Protein AF-A0A0A2HRW9-F1 (afdb_monomer)

Nearest PDB structures (foldseek):
  8jxa-assembly1_B  TM=7.573E-01  e=1.985E-01  Rattus norvegicus
  3fgb-assembly2_B  TM=5.136E-01  e=1.226E-01  Bacteroides thetaiotaomicron
  6igq-assembly1_A  TM=6.653E-01  e=5.788E-01  Deinococcus radiodurans R1 = ATCC 13939 = DSM 20539
  4qrj-assembly2_B  TM=5.112E-01  e=2.594E-01  Bacteroides uniformis ATCC 8492
  3scy-assembly1_A  TM=4.767E-01  e=2.209E-01  Bacteroides fragilis NCTC 9343

Solvent-accessible surface area (backbone atoms only — not comparable to full-atom values): 8452 Å² total; per-residue (Å²): 143,77,88,77,89,68,93,75,85,82,56,67,43,85,58,66,94,91,56,101,63,61,70,47,51,57,95,65,85,77,87,84,85,62,89,70,42,70,47,80,75,48,73,47,72,79,84,61,30,38,43,38,31,26,24,24,95,83,71,37,31,37,33,33,40,33,32,74,85,78,71,48,77,41,82,47,40,99,53,53,52,46,50,73,78,47,75,48,76,47,98,87,63,32,40,33,36,34,30,41,31,62,92,78,63,23,32,34,35,34,34,28,34,64,91,56,86,38,40,73,46,76,81,44,78,35,82,60,78,72,94,66,89,79,84,125

Structure (mmCIF, N/CA/C/O backbone):
data_AF-A0A0A2HRW9-F1
#
_entry.id   AF-A0A0A2HRW9-F1
#
loop_
_atom_site.group_PDB
_atom_site.id
_atom_site.type_symbol
_atom_site.label_atom_id
_atom_site.label_alt_id
_atom_site.label_comp_id
_atom_site.label_asym_id
_atom_site.label_entity_id
_atom_site.label_seq_id
_atom_site.pdbx_PDB_ins_code
_atom_site.Cartn_x
_atom_site.Cartn_y
_atom_site.Cartn_z
_atom_site.occupancy
_atom_site.B_iso_or_equiv
_atom_site.auth_seq_id
_atom_site.auth_comp_id
_atom_site.auth_asym_id
_atom_site.auth_atom_id
_atom_site.pdbx_PDB_model_num
ATOM 1 N N . MET A 1 1 ? -7.449 -0.336 -41.619 1.00 46.25 1 MET A N 1
ATOM 2 C CA . MET A 1 1 ? -6.482 0.659 -41.127 1.00 46.25 1 MET A CA 1
ATOM 3 C C . MET A 1 1 ? -7.163 1.369 -39.973 1.00 46.25 1 MET A C 1
ATOM 5 O O . MET A 1 1 ? -7.987 2.242 -40.198 1.00 46.25 1 MET A O 1
ATOM 9 N N . THR A 1 2 ? -6.899 0.874 -38.770 1.00 29.47 2 THR A N 1
ATOM 10 C CA . THR A 1 2 ? -7.257 1.492 -37.494 1.00 29.47 2 THR A CA 1
ATOM 11 C C . THR A 1 2 ? -6.086 1.132 -36.600 1.00 29.47 2 THR A C 1
ATOM 13 O O . THR A 1 2 ? -5.909 -0.033 -36.250 1.00 29.47 2 THR A O 1
ATOM 16 N N . ASP A 1 3 ? -5.201 2.100 -36.399 1.00 31.59 3 ASP A N 1
ATOM 17 C CA . ASP A 1 3 ? -4.047 1.961 -35.524 1.00 31.59 3 ASP A CA 1
ATOM 18 C C . ASP A 1 3 ? -4.529 1.711 -34.096 1.00 31.59 3 ASP A C 1
ATOM 20 O O . ASP A 1 3 ? -5.291 2.503 -33.542 1.00 31.59 3 ASP A O 1
ATOM 24 N N . ILE A 1 4 ? -4.053 0.624 -33.492 1.00 35.88 4 ILE A N 1
ATOM 25 C CA . ILE A 1 4 ? -3.964 0.511 -32.039 1.00 35.88 4 ILE A CA 1
ATOM 26 C C . ILE A 1 4 ? -2.491 0.743 -31.727 1.00 35.88 4 ILE A C 1
ATOM 28 O O . ILE A 1 4 ? -1.682 -0.183 -31.787 1.00 35.88 4 ILE A O 1
ATOM 32 N N . GLN A 1 5 ? -2.125 1.986 -31.412 1.00 36.66 5 GLN A N 1
ATOM 33 C CA . GLN A 1 5 ? -0.895 2.211 -30.667 1.00 36.66 5 GLN A CA 1
ATOM 34 C C . GLN A 1 5 ? -1.092 1.628 -29.272 1.00 36.66 5 GLN A C 1
ATOM 36 O O . GLN A 1 5 ? -1.733 2.210 -28.404 1.00 36.66 5 GLN A O 1
ATOM 41 N N . SER A 1 6 ? -0.563 0.429 -29.089 1.00 44.16 6 SER A N 1
ATOM 42 C CA . SER A 1 6 ? -0.365 -0.179 -27.790 1.00 44.16 6 SER A CA 1
ATOM 43 C C . SER A 1 6 ? 1.076 0.122 -27.387 1.00 44.16 6 SER A C 1
ATOM 45 O O . SER A 1 6 ? 2.005 -0.468 -27.929 1.00 44.16 6 SER A O 1
ATOM 47 N N . THR A 1 7 ? 1.269 0.996 -26.405 1.00 46.03 7 THR A N 1
ATOM 48 C CA . THR A 1 7 ? 2.529 1.157 -25.657 1.00 46.03 7 THR A CA 1
ATOM 49 C C . THR A 1 7 ? 2.876 -0.082 -24.802 1.00 46.03 7 THR A C 1
ATOM 51 O O . THR A 1 7 ? 3.814 -0.046 -24.009 1.00 46.03 7 THR A O 1
ATOM 54 N N . ASN A 1 8 ? 2.130 -1.188 -24.938 1.00 49.41 8 ASN A N 1
ATOM 55 C CA . ASN A 1 8 ? 2.200 -2.359 -24.069 1.00 49.41 8 ASN A CA 1
ATOM 56 C C . ASN A 1 8 ? 3.381 -3.282 -24.405 1.00 49.41 8 ASN A C 1
ATOM 58 O O . ASN A 1 8 ? 3.417 -3.906 -25.466 1.00 49.41 8 ASN A O 1
ATOM 62 N N . SER A 1 9 ? 4.299 -3.426 -23.444 1.00 47.03 9 SER A 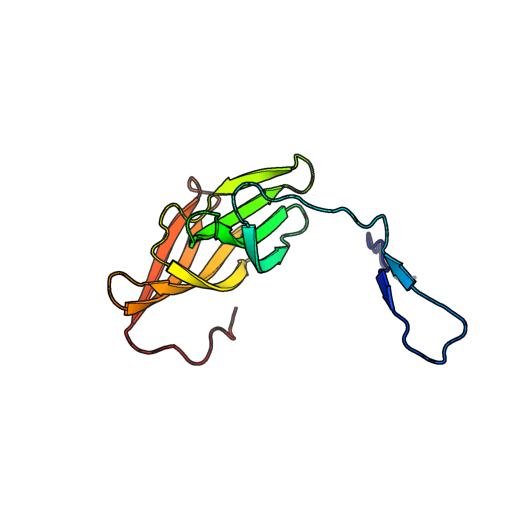N 1
ATOM 63 C CA . SER A 1 9 ? 5.331 -4.467 -23.417 1.00 47.03 9 SER A CA 1
ATOM 64 C C . SER A 1 9 ? 4.918 -5.575 -22.440 1.00 47.03 9 SER A C 1
ATOM 66 O O . SER A 1 9 ? 4.938 -5.377 -21.230 1.00 47.03 9 SER A O 1
ATOM 68 N N . SER A 1 10 ? 4.524 -6.746 -22.930 1.00 45.88 10 SER A N 1
ATOM 69 C CA . SER A 1 10 ? 4.133 -7.902 -22.098 1.00 45.88 10 SER A CA 1
ATOM 70 C C . SER A 1 10 ? 4.807 -9.155 -22.694 1.00 45.88 10 SER A C 1
ATOM 72 O O . SER A 1 10 ? 4.908 -9.237 -23.913 1.00 45.88 10 SER A O 1
ATOM 74 N N . VAL A 1 11 ? 5.339 -10.148 -21.957 1.00 46.72 11 VAL A N 1
ATOM 75 C CA . VAL A 1 11 ? 4.612 -11.037 -21.025 1.00 46.72 11 VAL A CA 1
ATOM 76 C C . VAL A 1 11 ? 5.531 -11.788 -20.019 1.00 46.72 11 VAL A C 1
ATOM 78 O O . VAL A 1 11 ? 6.637 -12.238 -20.341 1.00 46.72 11 VAL A O 1
ATOM 81 N N . LEU A 1 12 ? 4.976 -11.986 -18.813 1.00 52.19 12 LEU A N 1
ATOM 82 C CA . LEU A 1 12 ? 5.278 -13.001 -17.792 1.00 52.19 12 LEU A CA 1
ATOM 83 C C . LEU A 1 12 ? 4.527 -14.326 -18.111 1.00 52.19 12 LEU A C 1
ATOM 85 O O . LEU A 1 12 ? 3.303 -14.299 -18.158 1.00 52.19 12 LEU A O 1
ATOM 89 N N . ALA A 1 13 ? 5.174 -15.471 -18.355 1.00 53.62 13 ALA A N 1
ATOM 90 C CA . ALA A 1 13 ? 4.547 -16.711 -18.841 1.00 53.62 13 ALA A CA 1
ATOM 91 C C . ALA A 1 13 ? 4.880 -17.922 -17.985 1.00 53.62 13 ALA A C 1
ATOM 93 O O . ALA A 1 13 ? 6.029 -18.002 -17.600 1.00 53.62 13 ALA A O 1
ATOM 94 N N . LEU A 1 14 ? 3.919 -18.852 -17.818 1.00 54.12 14 LEU A N 1
ATOM 95 C CA . LEU A 1 14 ? 3.837 -19.882 -16.779 1.00 54.12 14 LEU A CA 1
ATOM 96 C C . LEU A 1 14 ? 3.505 -21.305 -17.210 1.00 54.12 14 LEU A C 1
ATOM 98 O O . LEU A 1 14 ? 2.459 -21.499 -17.812 1.00 54.12 14 LEU A O 1
ATOM 102 N N . VAL A 1 15 ? 4.328 -22.316 -16.869 1.00 52.88 15 VAL A N 1
ATOM 103 C CA . VAL A 1 15 ? 4.039 -23.723 -17.197 1.00 52.88 15 VAL A CA 1
ATOM 104 C C . VAL A 1 15 ? 4.311 -24.754 -16.101 1.00 52.88 15 VAL A C 1
ATOM 106 O O . VAL A 1 15 ? 5.353 -24.764 -15.447 1.00 52.88 15 VAL A O 1
ATOM 109 N N . GLY A 1 16 ? 3.323 -25.645 -15.954 1.00 49.75 16 GLY A N 1
ATOM 110 C CA . GLY A 1 16 ? 3.267 -26.773 -15.029 1.00 49.75 16 GLY A CA 1
ATOM 111 C C . GLY A 1 16 ? 3.677 -28.134 -15.615 1.00 49.75 16 GLY A C 1
ATOM 112 O O . GLY A 1 16 ? 4.007 -28.284 -16.793 1.00 49.75 16 GLY A O 1
ATOM 113 N N . VAL A 1 17 ? 3.671 -29.139 -14.735 1.00 50.78 17 VAL A N 1
ATOM 114 C CA . VAL A 1 17 ? 4.269 -30.469 -14.937 1.00 50.78 17 VAL A CA 1
ATOM 115 C C . VAL A 1 17 ? 3.593 -31.235 -16.093 1.00 50.78 17 VAL A C 1
ATOM 117 O O . VAL A 1 17 ? 2.370 -31.308 -16.152 1.00 50.78 17 VAL A O 1
ATOM 120 N N . TYR A 1 18 ? 4.430 -31.812 -16.974 1.00 52.19 18 TYR A N 1
ATOM 121 C CA . TYR A 1 18 ? 4.176 -32.496 -18.268 1.00 52.19 18 TYR A CA 1
ATOM 122 C C . TYR A 1 18 ? 4.220 -31.654 -19.559 1.00 52.19 18 TYR A C 1
ATOM 124 O O . TYR A 1 18 ? 4.004 -32.198 -20.643 1.00 52.19 18 TYR A O 1
ATOM 132 N N . ALA A 1 19 ? 4.598 -30.376 -19.503 1.00 54.59 19 ALA A N 1
ATOM 133 C CA . ALA A 1 19 ? 4.938 -29.604 -20.703 1.00 54.59 19 ALA A CA 1
ATOM 134 C C . ALA A 1 19 ? 6.455 -29.622 -20.995 1.00 54.59 19 ALA A C 1
ATOM 136 O O . ALA A 1 19 ? 7.271 -29.639 -20.076 1.00 54.59 19 ALA A O 1
ATOM 137 N N . ARG A 1 20 ? 6.867 -29.582 -22.274 1.00 56.16 20 ARG A N 1
ATOM 138 C CA . ARG A 1 20 ? 8.294 -29.550 -22.688 1.00 56.16 20 ARG A CA 1
ATOM 139 C C . ARG A 1 20 ? 8.922 -28.139 -22.724 1.00 56.16 20 ARG A C 1
ATOM 141 O O . ARG A 1 20 ? 9.912 -27.973 -23.422 1.00 56.16 20 ARG A O 1
ATOM 148 N N . GLN A 1 21 ? 8.360 -27.161 -22.006 1.00 48.09 21 GLN A N 1
ATOM 149 C CA . GLN A 1 21 ? 8.812 -25.774 -21.705 1.00 48.09 21 GLN A CA 1
ATOM 150 C C . GLN A 1 21 ? 7.660 -25.114 -20.906 1.00 48.09 21 GLN A C 1
ATOM 152 O O . GLN A 1 21 ? 6.578 -25.693 -20.896 1.00 48.09 21 GLN A O 1
ATOM 157 N N . ILE A 1 22 ? 7.737 -23.983 -20.190 1.00 57.47 22 ILE A N 1
ATOM 158 C CA . ILE A 1 22 ? 8.182 -22.600 -20.493 1.00 57.47 22 ILE A CA 1
ATOM 159 C C . ILE A 1 22 ? 8.187 -21.831 -19.141 1.00 57.47 22 ILE A C 1
ATOM 161 O O . ILE A 1 22 ? 7.428 -22.250 -18.283 1.00 57.47 22 ILE A O 1
ATOM 165 N N . TRP A 1 23 ? 8.884 -20.694 -18.977 1.00 53.38 23 TRP A N 1
ATOM 166 C CA . TRP A 1 23 ? 8.333 -19.470 -18.343 1.00 53.38 23 TRP A CA 1
ATOM 167 C C . TRP A 1 23 ? 9.143 -18.214 -18.765 1.00 53.38 23 TRP A C 1
ATOM 169 O O . TRP A 1 23 ? 10.364 -18.303 -18.828 1.00 53.38 23 TRP A O 1
ATOM 179 N N . SER A 1 24 ? 8.528 -17.048 -19.011 1.00 55.12 24 SER A N 1
ATOM 180 C CA . SER A 1 24 ? 9.221 -15.738 -19.208 1.00 55.12 24 SER A CA 1
ATOM 181 C C . SER A 1 24 ? 8.727 -14.710 -18.183 1.00 55.12 24 SER A C 1
ATOM 183 O O . SER A 1 24 ? 7.673 -14.932 -17.630 1.00 55.12 24 SER A O 1
ATOM 185 N N . TYR A 1 25 ? 9.437 -13.616 -17.879 1.00 61.06 25 TYR A N 1
ATOM 186 C CA . TYR A 1 25 ? 9.108 -12.670 -16.781 1.00 61.06 25 TYR A CA 1
ATOM 187 C C . TYR A 1 25 ? 9.407 -11.206 -17.180 1.00 61.06 25 TYR A C 1
ATOM 189 O O . TYR A 1 25 ? 10.165 -10.498 -16.527 1.00 61.06 25 TYR A O 1
ATOM 197 N N . TYR A 1 26 ? 8.902 -10.772 -18.330 1.00 56.03 26 TYR A N 1
ATOM 198 C CA . TYR A 1 26 ? 9.378 -9.550 -18.986 1.00 56.03 26 TYR A CA 1
ATOM 199 C C . TYR A 1 26 ? 9.216 -8.253 -18.156 1.00 56.03 26 TYR A C 1
ATOM 201 O O . TYR A 1 26 ? 8.152 -8.071 -17.560 1.00 56.03 26 TYR A O 1
ATOM 209 N N . PRO A 1 27 ? 10.177 -7.296 -18.229 1.00 58.41 27 PRO A N 1
ATOM 210 C CA . PRO A 1 27 ? 11.484 -7.367 -18.911 1.00 58.41 27 PRO A CA 1
ATOM 211 C C . PRO A 1 27 ? 12.595 -8.029 -18.082 1.00 58.41 27 PRO A C 1
ATOM 213 O O . PRO A 1 27 ? 13.459 -8.677 -18.660 1.00 58.41 27 PRO A O 1
ATOM 216 N N . ASN A 1 28 ? 12.554 -7.915 -16.756 1.00 69.62 28 ASN A N 1
ATOM 217 C CA . ASN A 1 28 ? 13.381 -8.643 -15.794 1.00 69.62 28 ASN A CA 1
ATOM 218 C C . ASN A 1 28 ? 12.539 -8.864 -14.532 1.00 69.62 28 ASN A C 1
ATOM 220 O O . ASN A 1 28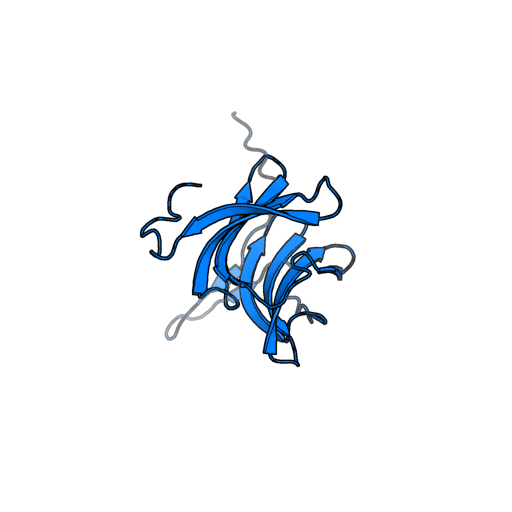 ? 11.682 -8.038 -14.219 1.00 69.62 28 ASN A O 1
ATOM 224 N N . VAL A 1 29 ? 12.813 -9.937 -13.785 1.00 71.62 29 VAL A N 1
ATOM 225 C CA . VAL A 1 29 ? 12.354 -10.014 -12.393 1.00 71.62 29 VAL A CA 1
ATOM 226 C C . VAL A 1 29 ? 13.286 -9.156 -11.564 1.00 71.62 29 VAL A C 1
ATOM 228 O O . VAL A 1 29 ? 14.486 -9.421 -11.512 1.00 71.62 29 VAL A O 1
ATOM 231 N N . GLU A 1 30 ? 12.725 -8.151 -10.914 1.00 76.75 30 GLU A N 1
ATOM 232 C CA . GLU A 1 30 ? 13.431 -7.348 -9.933 1.00 76.75 30 GLU A CA 1
ATOM 233 C C . GLU A 1 30 ? 12.932 -7.715 -8.540 1.00 76.75 30 GLU A C 1
ATOM 235 O O . GLU A 1 30 ? 11.727 -7.824 -8.301 1.00 76.75 30 GLU A O 1
ATOM 240 N N . TYR A 1 31 ? 13.876 -7.950 -7.633 1.00 80.75 31 TYR A N 1
ATOM 241 C CA . TYR A 1 31 ? 13.572 -8.051 -6.216 1.00 80.75 31 TYR A CA 1
ATOM 242 C C . TYR A 1 31 ? 13.516 -6.633 -5.654 1.00 80.75 31 TYR A C 1
ATOM 244 O O . TYR A 1 31 ? 14.523 -5.927 -5.666 1.00 80.75 31 TYR A O 1
ATOM 252 N N . ILE A 1 32 ? 12.338 -6.232 -5.185 1.00 85.94 32 ILE A N 1
ATOM 253 C CA . ILE A 1 32 ? 12.149 -4.965 -4.485 1.00 85.94 32 ILE A CA 1
ATOM 254 C C . ILE A 1 32 ? 12.292 -5.247 -2.993 1.00 85.94 32 ILE A C 1
ATOM 256 O O . ILE A 1 32 ? 11.494 -5.996 -2.430 1.00 85.94 32 ILE A O 1
ATOM 260 N N . ASP A 1 33 ? 13.311 -4.650 -2.380 1.00 88.19 33 ASP A N 1
ATOM 261 C CA . ASP A 1 33 ? 13.530 -4.709 -0.938 1.00 88.19 33 ASP A CA 1
ATOM 262 C C . ASP A 1 33 ? 12.873 -3.496 -0.282 1.00 88.19 33 ASP A C 1
ATOM 264 O O . ASP A 1 33 ? 13.321 -2.364 -0.474 1.00 88.19 33 ASP A O 1
ATOM 268 N N . PHE A 1 34 ? 11.783 -3.721 0.448 1.00 92.81 34 PHE A N 1
ATOM 269 C CA . PHE A 1 34 ? 11.103 -2.660 1.182 1.00 92.81 34 PHE A CA 1
ATOM 270 C C . PHE A 1 34 ? 11.782 -2.441 2.533 1.00 92.81 34 PHE A C 1
ATOM 272 O O . PHE A 1 34 ? 12.070 -3.377 3.275 1.00 92.81 34 PHE A O 1
ATOM 279 N N . THR A 1 35 ? 11.998 -1.180 2.881 1.00 95.19 35 THR A N 1
ATOM 280 C CA . THR A 1 35 ? 12.588 -0.769 4.159 1.00 95.19 35 THR A CA 1
ATOM 281 C C . THR A 1 35 ? 11.528 -0.456 5.210 1.00 95.19 35 THR A C 1
ATOM 283 O O . THR A 1 35 ? 11.772 -0.643 6.404 1.00 95.19 35 THR A O 1
ATOM 286 N N . MET A 1 36 ? 10.342 0.002 4.795 1.00 95.12 36 MET A N 1
ATOM 287 C CA . MET A 1 36 ? 9.244 0.349 5.702 1.00 95.12 36 MET A CA 1
ATOM 288 C C . MET A 1 36 ? 8.246 -0.796 5.928 1.00 95.12 36 MET A C 1
ATOM 290 O O . MET A 1 36 ? 7.499 -0.745 6.906 1.00 95.12 36 MET A O 1
ATOM 294 N N . VAL A 1 37 ? 8.217 -1.816 5.062 1.00 95.31 37 VAL A N 1
ATOM 295 C CA . VAL A 1 37 ? 7.302 -2.972 5.146 1.00 95.31 37 VAL A CA 1
ATOM 296 C C . VAL A 1 37 ? 8.107 -4.265 5.064 1.00 95.31 37 VAL A C 1
ATOM 298 O O . VAL A 1 37 ? 8.796 -4.493 4.082 1.00 95.31 37 VAL A O 1
ATOM 301 N N . GLU A 1 38 ? 7.997 -5.123 6.074 1.00 95.56 38 GLU A N 1
ATOM 302 C CA . GLU A 1 38 ? 8.645 -6.442 6.105 1.00 95.56 38 GLU A CA 1
ATOM 303 C C . GLU A 1 38 ? 7.691 -7.549 5.628 1.00 95.56 38 GLU A C 1
ATOM 305 O O . GLU A 1 38 ? 8.082 -8.427 4.864 1.00 95.56 38 GLU A O 1
ATOM 310 N N . ASP A 1 39 ? 6.422 -7.487 6.039 1.00 94.50 39 ASP A N 1
ATOM 311 C CA . ASP A 1 39 ? 5.391 -8.467 5.682 1.00 94.50 39 ASP A CA 1
ATOM 312 C C . ASP A 1 39 ? 4.332 -7.814 4.791 1.00 94.50 39 ASP A C 1
ATOM 314 O O . ASP A 1 39 ? 3.413 -7.148 5.277 1.00 94.50 39 ASP A O 1
ATOM 318 N N . VAL A 1 40 ? 4.482 -7.964 3.471 1.00 93.69 40 VAL A N 1
ATOM 319 C CA . VAL A 1 40 ? 3.553 -7.408 2.476 1.00 93.69 40 VAL A CA 1
ATOM 320 C C . VAL A 1 40 ? 2.264 -8.228 2.441 1.00 93.69 40 VAL A C 1
ATOM 322 O O . VAL A 1 40 ? 2.265 -9.399 2.067 1.00 93.69 40 VAL A O 1
ATOM 325 N N . ARG A 1 41 ? 1.135 -7.580 2.744 1.00 93.38 41 ARG A N 1
ATOM 326 C CA . ARG A 1 41 ? -0.194 -8.215 2.784 1.00 93.38 41 ARG A CA 1
ATOM 327 C C . ARG A 1 41 ? -1.041 -7.906 1.560 1.00 93.38 41 ARG A C 1
ATOM 329 O O . ARG A 1 41 ? -1.810 -8.751 1.107 1.00 93.38 41 ARG A O 1
ATOM 336 N N . LEU A 1 42 ? -0.904 -6.699 1.018 1.00 92.38 42 LEU A N 1
ATOM 337 C CA . LEU A 1 42 ? -1.590 -6.275 -0.198 1.00 92.38 42 LEU A CA 1
ATOM 338 C C . LEU A 1 42 ? -0.765 -5.237 -0.953 1.00 92.38 42 LEU A C 1
ATOM 340 O O . LEU A 1 42 ? 0.016 -4.486 -0.367 1.00 92.38 42 LEU A O 1
ATOM 344 N N . PHE A 1 43 ? -0.980 -5.164 -2.264 1.00 92.44 43 PHE A N 1
ATOM 345 C CA . PHE A 1 43 ? -0.394 -4.122 -3.092 1.00 92.44 43 PHE A CA 1
ATOM 346 C C . PHE A 1 43 ? -1.301 -3.742 -4.268 1.00 92.44 43 PHE A C 1
ATOM 348 O O . PHE A 1 43 ? -2.127 -4.529 -4.741 1.00 92.44 43 PHE A O 1
ATOM 355 N N . LYS A 1 44 ? -1.115 -2.521 -4.764 1.00 91.25 44 LYS A N 1
ATOM 356 C CA . LYS A 1 44 ? -1.692 -1.987 -6.002 1.00 91.25 44 LYS A CA 1
ATOM 357 C C . LYS A 1 44 ? -0.632 -1.202 -6.757 1.00 91.25 44 LYS A C 1
ATOM 359 O O . LYS A 1 44 ? 0.285 -0.666 -6.154 1.00 91.25 44 LYS A O 1
ATOM 364 N N . THR A 1 45 ? -0.764 -1.111 -8.073 1.00 88.12 45 THR A N 1
ATOM 365 C CA . THR A 1 45 ? 0.104 -0.267 -8.904 1.00 88.12 45 THR A CA 1
ATOM 366 C C . THR A 1 45 ? -0.677 0.932 -9.434 1.00 88.12 45 THR A C 1
ATOM 368 O O . THR A 1 45 ? -1.844 0.781 -9.798 1.00 88.12 45 THR A O 1
ATOM 371 N N . ASP A 1 46 ? -0.038 2.106 -9.478 1.00 80.19 46 ASP A N 1
ATOM 372 C CA . ASP A 1 46 ? -0.530 3.301 -10.189 1.00 80.19 46 ASP A CA 1
ATOM 373 C C . ASP A 1 46 ? 0.171 3.516 -11.548 1.00 80.19 46 ASP A C 1
ATOM 375 O O . ASP A 1 46 ? 0.005 4.554 -12.185 1.00 80.19 46 ASP A O 1
ATOM 379 N N . GLY A 1 47 ? 0.954 2.530 -12.001 1.00 81.75 47 GLY A N 1
ATOM 380 C CA . GLY A 1 47 ? 1.776 2.586 -13.210 1.00 81.75 47 GLY A CA 1
ATOM 381 C C . G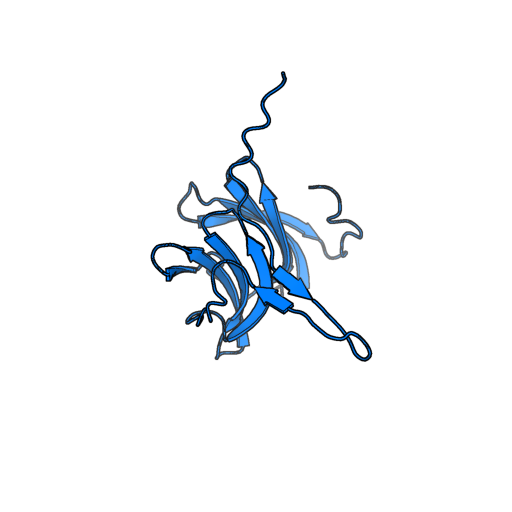LY A 1 47 ? 3.229 2.985 -12.938 1.00 81.75 47 GLY A C 1
ATOM 382 O O . GLY A 1 47 ? 4.134 2.277 -13.370 1.00 81.75 47 GLY A O 1
ATOM 383 N N . SER A 1 48 ? 3.464 4.074 -12.202 1.00 85.81 48 SER A N 1
ATOM 384 C CA . SER A 1 48 ? 4.814 4.568 -11.853 1.00 85.81 48 SER A CA 1
ATOM 385 C C . SER A 1 48 ? 5.251 4.227 -10.428 1.00 85.81 48 SER A C 1
ATOM 387 O O . SER A 1 48 ? 6.398 4.443 -10.042 1.00 85.81 48 SER A O 1
ATOM 389 N N . SER A 1 49 ? 4.333 3.726 -9.617 1.00 90.25 49 SER A N 1
ATOM 390 C CA . SER A 1 49 ? 4.538 3.444 -8.208 1.00 90.25 49 SER A CA 1
ATOM 391 C C . SER A 1 49 ? 3.738 2.215 -7.782 1.00 90.25 49 SER A C 1
ATOM 393 O O . SER A 1 49 ? 2.769 1.793 -8.429 1.00 90.25 49 SER A O 1
ATOM 395 N N . LEU A 1 50 ? 4.148 1.645 -6.655 1.00 92.88 50 LEU A N 1
ATOM 396 C CA . LEU A 1 50 ? 3.410 0.630 -5.921 1.00 92.88 50 LEU A CA 1
ATOM 397 C C . LEU A 1 50 ? 2.857 1.252 -4.647 1.00 92.88 50 LEU A C 1
ATOM 399 O O . LEU A 1 50 ? 3.571 1.932 -3.919 1.00 92.88 50 LEU A O 1
ATOM 403 N N . ILE A 1 51 ? 1.587 1.000 -4.372 1.00 94.88 51 ILE A N 1
ATOM 404 C CA . ILE A 1 51 ? 0.981 1.241 -3.073 1.00 94.88 51 ILE A CA 1
ATOM 405 C C . ILE A 1 51 ? 0.951 -0.097 -2.356 1.00 94.88 51 ILE A C 1
ATOM 407 O O . ILE A 1 51 ? 0.304 -1.032 -2.825 1.00 94.88 51 ILE A O 1
ATOM 411 N N . VAL A 1 52 ? 1.671 -0.192 -1.250 1.00 95.25 52 VAL A N 1
ATOM 412 C CA . VAL A 1 52 ? 1.922 -1.436 -0.527 1.00 95.25 52 VAL A CA 1
ATOM 413 C C . VAL A 1 52 ? 1.410 -1.277 0.891 1.00 95.25 52 VAL A C 1
ATOM 415 O O . VAL A 1 52 ? 1.723 -0.289 1.551 1.00 95.25 52 VAL A O 1
ATOM 418 N N . HIS A 1 53 ? 0.627 -2.239 1.368 1.00 95.94 53 HIS A N 1
ATOM 419 C CA . HIS A 1 53 ? 0.262 -2.323 2.776 1.00 95.94 53 HIS A CA 1
ATOM 420 C C . HIS A 1 53 ? 0.712 -3.646 3.378 1.00 95.94 53 HIS A C 1
ATOM 422 O O . HIS A 1 53 ? 0.685 -4.702 2.737 1.00 95.94 53 HIS A O 1
ATOM 428 N N . GLY A 1 54 ? 1.132 -3.564 4.633 1.00 95.75 54 GLY A N 1
ATOM 429 C CA . GLY A 1 54 ? 1.695 -4.674 5.369 1.00 95.75 54 GLY A CA 1
ATOM 430 C C . GLY A 1 54 ? 2.132 -4.268 6.767 1.00 95.75 54 GLY A C 1
ATOM 431 O O . GLY A 1 54 ? 1.743 -3.209 7.269 1.00 95.75 54 GLY A O 1
ATOM 432 N N . LEU A 1 55 ? 2.956 -5.115 7.375 1.00 96.25 55 LEU A N 1
ATOM 433 C CA . LEU A 1 55 ? 3.557 -4.857 8.679 1.00 96.25 55 LEU A CA 1
ATOM 434 C C . LEU A 1 55 ? 5.034 -4.497 8.547 1.00 96.25 55 LEU A C 1
ATOM 436 O O . LEU A 1 55 ? 5.737 -5.050 7.703 1.00 96.25 55 LEU A O 1
ATOM 440 N N . ASN A 1 56 ? 5.515 -3.604 9.409 1.00 95.19 56 ASN A N 1
ATOM 441 C CA . ASN A 1 56 ? 6.949 -3.383 9.603 1.00 95.19 56 ASN A CA 1
ATOM 442 C C . ASN A 1 56 ? 7.549 -4.377 10.622 1.00 95.19 56 ASN A C 1
ATOM 444 O O . ASN A 1 56 ? 6.840 -5.185 11.223 1.00 95.19 56 ASN A O 1
ATOM 448 N N . THR A 1 57 ? 8.849 -4.239 10.890 1.00 94.81 57 THR A N 1
ATOM 449 C CA . THR A 1 57 ? 9.608 -5.053 11.863 1.00 94.81 57 THR A CA 1
ATOM 450 C C . THR A 1 57 ? 9.127 -4.947 13.310 1.00 94.81 57 THR A C 1
ATOM 452 O O . THR A 1 57 ? 9.445 -5.790 14.147 1.00 94.81 57 THR A O 1
ATOM 455 N N . LEU A 1 58 ? 8.341 -3.917 13.624 1.00 95.69 58 LEU A N 1
ATOM 456 C CA . LEU A 1 58 ? 7.706 -3.709 14.923 1.00 95.69 58 LEU A CA 1
ATOM 457 C C . LEU A 1 58 ? 6.257 -4.210 14.943 1.00 95.69 58 LEU A C 1
ATOM 459 O O . LEU A 1 58 ? 5.528 -3.923 15.890 1.00 95.69 58 LEU A O 1
ATOM 463 N N . THR A 1 59 ? 5.826 -4.955 13.920 1.00 94.50 59 THR A N 1
ATOM 464 C CA . THR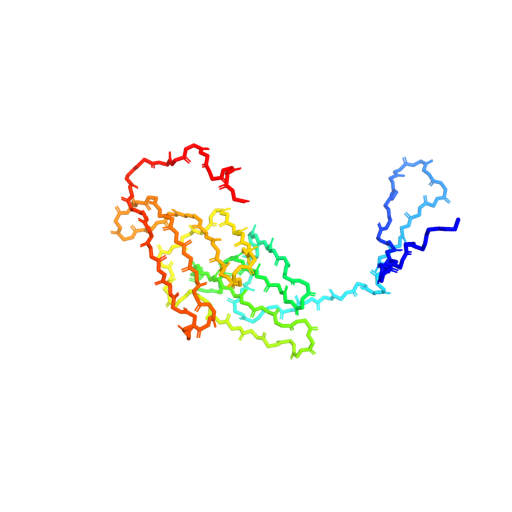 A 1 59 ? 4.451 -5.450 13.733 1.00 94.50 59 THR A CA 1
ATOM 465 C C . THR A 1 59 ? 3.397 -4.343 13.621 1.00 94.50 59 THR A C 1
ATOM 467 O O . THR A 1 59 ? 2.223 -4.554 13.915 1.00 94.50 59 THR A O 1
ATOM 470 N N . GLN A 1 60 ? 3.807 -3.154 13.179 1.00 95.31 60 GLN A N 1
ATOM 471 C CA . GLN A 1 60 ? 2.930 -2.003 12.989 1.00 95.31 60 GLN A CA 1
ATOM 472 C C . GLN A 1 60 ? 2.411 -1.949 11.556 1.00 95.31 60 GLN A C 1
ATOM 474 O O . GLN A 1 60 ? 3.179 -2.148 10.612 1.00 95.31 60 GLN A O 1
ATOM 479 N N . ASN A 1 61 ? 1.130 -1.612 11.397 1.00 96.12 61 ASN A N 1
ATOM 480 C CA . ASN A 1 61 ? 0.539 -1.407 10.080 1.00 96.12 61 ASN A CA 1
ATOM 481 C C . ASN A 1 61 ? 1.198 -0.232 9.359 1.00 96.12 61 ASN A C 1
ATOM 483 O O . ASN A 1 61 ? 1.364 0.851 9.925 1.00 96.12 61 ASN A O 1
ATOM 487 N N . LYS A 1 62 ? 1.522 -0.443 8.084 1.00 96.31 62 LYS A N 1
ATOM 488 C CA . LYS A 1 62 ? 2.075 0.573 7.190 1.00 96.31 62 LYS A CA 1
ATOM 489 C C . LYS A 1 62 ? 1.345 0.581 5.861 1.00 96.31 62 LYS A C 1
ATOM 491 O O . LYS A 1 62 ? 0.944 -0.467 5.364 1.00 96.31 62 LYS A O 1
ATOM 496 N N . LEU A 1 63 ? 1.177 1.768 5.288 1.00 96.19 63 LEU A N 1
ATOM 497 C CA . LEU A 1 63 ? 0.771 1.965 3.899 1.00 96.19 63 LEU A CA 1
ATOM 498 C C . LEU A 1 63 ? 1.847 2.824 3.255 1.00 96.19 63 LEU A C 1
ATOM 500 O O . LEU A 1 63 ? 2.081 3.943 3.695 1.00 96.19 63 LEU A O 1
ATOM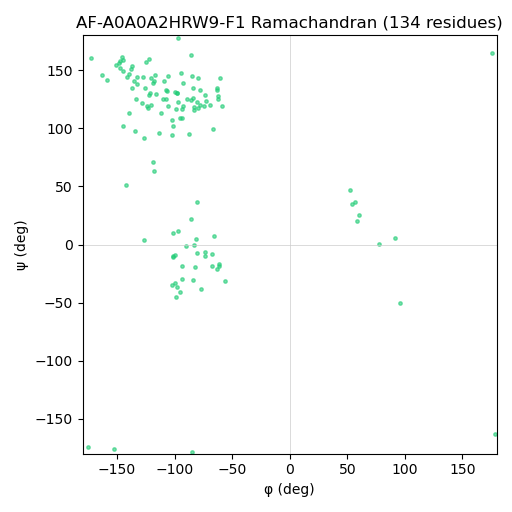 504 N N . VAL A 1 64 ? 2.505 2.305 2.232 1.00 95.62 64 VAL A N 1
ATOM 505 C CA . VAL A 1 64 ? 3.693 2.923 1.650 1.00 95.62 64 VAL A CA 1
ATOM 506 C C . VAL A 1 64 ? 3.484 3.101 0.160 1.00 95.62 64 VAL A C 1
ATOM 508 O O . VAL A 1 64 ? 3.025 2.188 -0.527 1.00 95.62 64 VAL A O 1
ATOM 511 N N . LYS A 1 65 ? 3.834 4.283 -0.346 1.00 94.62 65 LYS A N 1
ATOM 512 C CA . LYS A 1 65 ? 4.031 4.508 -1.776 1.00 94.62 65 LYS A CA 1
ATOM 513 C C . LYS A 1 65 ? 5.503 4.303 -2.107 1.00 94.62 65 LYS A C 1
ATOM 515 O O . LYS A 1 65 ? 6.350 5.022 -1.588 1.00 94.62 65 LYS A O 1
ATOM 520 N N . TYR A 1 66 ? 5.780 3.341 -2.974 1.00 94.94 66 TYR A N 1
ATOM 521 C CA . TYR A 1 66 ? 7.100 3.037 -3.509 1.00 94.94 66 TYR A CA 1
ATOM 522 C C . TYR A 1 66 ? 7.194 3.523 -4.953 1.00 94.94 66 TYR A C 1
ATOM 524 O O . TYR A 1 66 ? 6.428 3.073 -5.807 1.00 94.94 66 TYR A O 1
ATOM 532 N N . ASP A 1 67 ? 8.108 4.442 -5.236 1.00 92.62 67 ASP A N 1
ATOM 533 C CA . ASP A 1 67 ? 8.358 4.942 -6.587 1.00 92.62 67 ASP A CA 1
ATOM 534 C C . ASP A 1 67 ? 9.243 3.964 -7.379 1.00 92.62 67 ASP A C 1
ATOM 536 O O . ASP A 1 67 ? 10.359 3.656 -6.968 1.00 92.62 67 ASP A O 1
ATOM 540 N N .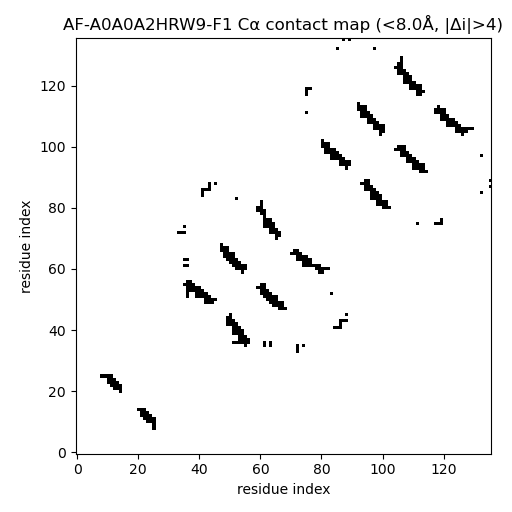 LEU A 1 68 ? 8.759 3.481 -8.529 1.00 88.56 68 LEU A N 1
ATOM 541 C CA . LEU A 1 68 ? 9.445 2.449 -9.321 1.00 88.56 68 LEU A CA 1
ATOM 542 C C . LEU A 1 68 ? 10.689 2.965 -10.068 1.00 88.56 68 LEU A C 1
ATOM 544 O O . LEU A 1 68 ? 11.420 2.162 -10.640 1.00 88.56 68 LEU A O 1
ATOM 548 N N . ILE A 1 69 ? 10.923 4.282 -10.114 1.00 89.56 69 ILE A N 1
ATOM 549 C CA . ILE A 1 69 ? 12.064 4.882 -10.828 1.00 89.56 69 ILE A CA 1
ATOM 550 C C . ILE A 1 69 ? 13.201 5.204 -9.857 1.00 89.56 69 ILE A C 1
ATOM 552 O O . ILE A 1 69 ? 14.369 4.963 -10.151 1.00 89.56 69 ILE A O 1
ATOM 556 N N . SER A 1 70 ? 12.859 5.796 -8.718 1.00 92.25 70 SER A N 1
ATOM 557 C CA . SER A 1 70 ? 13.802 6.284 -7.709 1.00 92.25 70 SER A CA 1
ATOM 558 C C . SER A 1 70 ? 13.977 5.339 -6.524 1.00 92.25 70 SER A C 1
ATOM 560 O O . SER A 1 70 ? 1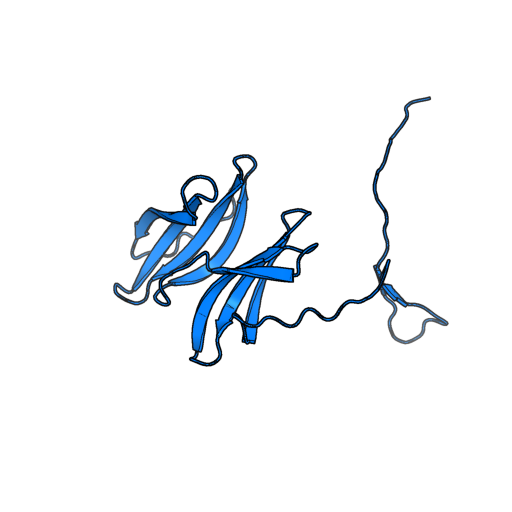4.850 5.584 -5.693 1.00 92.25 70 SER A O 1
ATOM 562 N N . SER A 1 71 ? 13.143 4.299 -6.425 1.00 92.44 71 SER A N 1
ATOM 563 C CA . SER A 1 71 ? 13.070 3.386 -5.280 1.00 92.44 71 SER A CA 1
ATOM 564 C C . SER A 1 71 ? 12.756 4.086 -3.953 1.00 92.44 71 SER A C 1
ATOM 566 O O . SER A 1 71 ? 13.045 3.557 -2.882 1.00 92.44 71 SER A O 1
ATOM 568 N N . ALA A 1 72 ? 12.182 5.292 -4.004 1.00 95.00 72 ALA A N 1
ATOM 569 C CA . ALA A 1 72 ? 11.839 6.056 -2.815 1.00 95.00 72 ALA A CA 1
ATOM 570 C C . ALA A 1 72 ? 10.557 5.519 -2.165 1.00 95.00 72 ALA A C 1
ATOM 572 O O . ALA A 1 72 ? 9.537 5.342 -2.835 1.00 95.00 72 ALA A O 1
ATOM 573 N N . GLU A 1 73 ? 10.594 5.333 -0.846 1.00 95.38 73 GLU A N 1
ATOM 574 C CA . GLU A 1 73 ? 9.434 4.973 -0.030 1.00 95.38 73 GLU A CA 1
ATOM 575 C C . GLU A 1 73 ? 8.863 6.202 0.678 1.00 95.38 73 GLU A C 1
ATOM 577 O O . GLU A 1 73 ? 9.581 6.980 1.308 1.00 95.38 73 GLU A O 1
ATOM 582 N N . THR A 1 74 ? 7.549 6.371 0.582 1.00 95.06 74 THR A N 1
ATOM 583 C CA . THR A 1 74 ? 6.794 7.412 1.281 1.00 95.06 74 THR A CA 1
ATOM 584 C C . THR A 1 74 ? 5.745 6.760 2.165 1.00 95.06 74 THR A C 1
ATOM 586 O O . THR A 1 74 ? 4.859 6.074 1.656 1.00 95.06 74 THR A O 1
ATOM 589 N N . ASP A 1 75 ? 5.817 7.003 3.473 1.00 94.12 75 ASP A N 1
ATOM 590 C CA . ASP A 1 75 ? 4.772 6.581 4.407 1.00 94.12 75 ASP A CA 1
ATOM 591 C C . ASP A 1 75 ? 3.495 7.402 4.155 1.00 94.12 75 ASP A C 1
ATOM 593 O O . ASP A 1 75 ? 3.500 8.635 4.210 1.00 94.12 75 ASP A O 1
ATOM 597 N N . LEU A 1 76 ? 2.410 6.708 3.822 1.00 94.44 76 LEU A N 1
ATOM 598 C CA . LEU A 1 76 ? 1.086 7.271 3.558 1.00 94.44 76 LEU A CA 1
ATOM 599 C C . LEU A 1 76 ? 0.133 7.101 4.743 1.00 94.44 76 LEU A C 1
ATOM 601 O O . LEU A 1 76 ? -0.959 7.670 4.732 1.00 94.44 76 LEU A O 1
ATOM 605 N N . LEU A 1 77 ? 0.518 6.307 5.743 1.00 88.81 77 LEU A N 1
ATOM 606 C CA . LEU A 1 77 ? -0.284 6.057 6.928 1.00 88.81 77 LEU A CA 1
ATOM 607 C C . LEU A 1 77 ? 0.563 6.362 8.171 1.00 88.81 77 LEU A C 1
ATOM 609 O O . LEU A 1 77 ? 1.236 5.483 8.707 1.00 88.81 77 LEU A O 1
ATOM 613 N N . PRO A 1 78 ? 0.501 7.601 8.690 1.00 78.69 78 PRO A N 1
ATOM 614 C CA . PRO A 1 78 ? 1.332 8.014 9.820 1.00 78.69 78 PRO A CA 1
ATOM 615 C C . PRO A 1 78 ? 0.981 7.308 11.142 1.00 78.69 78 PRO A C 1
ATOM 617 O O . PRO A 1 78 ? 1.696 7.479 12.126 1.00 78.69 78 PRO A O 1
ATOM 620 N N . SER A 1 79 ? -0.112 6.542 11.190 1.00 86.75 79 SER A N 1
ATOM 621 C CA . SER A 1 79 ? -0.576 5.806 12.366 1.00 86.75 79 SER A CA 1
ATOM 622 C C . SER A 1 79 ? -0.612 4.305 12.085 1.00 86.75 79 SER A C 1
ATOM 624 O O . SER A 1 79 ? -1.060 3.875 11.033 1.00 86.75 79 SER A O 1
ATOM 626 N N . ASP A 1 80 ? -0.193 3.502 13.053 1.00 92.44 80 ASP A N 1
ATOM 627 C CA . ASP A 1 80 ? -0.238 2.038 13.017 1.00 92.44 80 ASP A CA 1
ATOM 628 C C . ASP A 1 80 ? -1.602 1.443 13.420 1.00 92.44 80 ASP A C 1
ATOM 630 O O . ASP A 1 80 ? -1.790 0.225 13.391 1.00 92.44 80 ASP A O 1
ATOM 634 N N . ASP A 1 81 ? -2.566 2.304 13.753 1.00 94.19 81 ASP A N 1
ATOM 635 C CA . ASP A 1 81 ? -3.870 1.958 14.327 1.00 94.19 81 ASP A CA 1
ATOM 636 C C . ASP A 1 81 ? -4.852 1.333 13.323 1.00 94.19 81 ASP A C 1
ATOM 638 O O . ASP A 1 81 ? -5.951 0.940 13.704 1.00 94.19 81 ASP A O 1
ATOM 642 N N . ILE A 1 82 ? -4.504 1.281 12.034 1.00 94.38 82 ILE A N 1
ATOM 643 C CA . ILE A 1 82 ? -5.420 0.848 10.973 1.00 94.38 82 ILE A CA 1
ATOM 644 C C . ILE A 1 82 ? -4.830 -0.327 10.204 1.00 94.38 82 ILE A C 1
ATOM 646 O O . ILE A 1 82 ? -3.824 -0.187 9.509 1.00 94.38 82 ILE A O 1
ATOM 650 N N . GLU A 1 83 ? -5.512 -1.465 10.272 1.00 94.44 83 GLU A N 1
ATOM 651 C CA . GLU A 1 83 ? -5.295 -2.591 9.365 1.00 94.44 83 GLU A CA 1
ATOM 652 C C . GLU A 1 83 ? -6.132 -2.381 8.105 1.00 94.44 83 GLU A C 1
ATOM 654 O O . GLU A 1 83 ? -7.346 -2.200 8.192 1.00 94.44 83 GLU A O 1
ATOM 659 N N . ILE A 1 84 ? -5.495 -2.391 6.935 1.00 94.56 84 ILE A N 1
ATOM 660 C CA . ILE A 1 84 ? -6.160 -2.120 5.661 1.00 94.56 84 ILE A CA 1
ATOM 661 C C . ILE A 1 84 ? -6.504 -3.447 4.986 1.00 94.56 84 ILE A C 1
ATOM 663 O O . ILE A 1 84 ? -5.647 -4.313 4.816 1.00 94.56 84 ILE A O 1
ATOM 667 N N . TYR A 1 85 ? -7.756 -3.590 4.556 1.00 93.38 85 TYR A N 1
ATOM 668 C CA . TYR A 1 85 ? -8.230 -4.789 3.863 1.00 93.38 85 TYR A CA 1
ATOM 669 C C . TYR A 1 85 ? -8.246 -4.615 2.349 1.00 93.38 85 TYR A C 1
ATOM 671 O O . TYR A 1 85 ? -7.895 -5.547 1.623 1.00 93.38 85 TYR A O 1
ATOM 679 N N . HIS A 1 86 ? -8.577 -3.416 1.863 1.00 92.50 86 HIS A N 1
ATOM 680 C CA . HIS A 1 86 ? -8.520 -3.105 0.438 1.00 92.50 86 HIS A CA 1
ATOM 681 C C . HIS A 1 86 ? -7.933 -1.724 0.183 1.00 92.50 86 HIS A C 1
ATOM 683 O O . HIS A 1 86 ? -8.082 -0.797 0.975 1.00 92.50 86 HIS A O 1
ATOM 689 N N . VAL A 1 87 ? -7.295 -1.596 -0.981 1.00 92.88 87 VAL A N 1
ATOM 690 C CA . VAL A 1 87 ? -6.773 -0.337 -1.510 1.00 92.88 87 VAL A CA 1
ATOM 691 C C . VAL A 1 87 ? -7.195 -0.193 -2.964 1.00 92.88 87 VAL A C 1
ATOM 693 O O . VAL A 1 87 ? -7.117 -1.147 -3.746 1.00 92.88 87 VAL A O 1
ATOM 696 N N . ASN A 1 88 ? -7.605 1.015 -3.338 1.00 91.44 88 ASN A N 1
ATOM 697 C CA . ASN A 1 88 ? -7.866 1.382 -4.720 1.00 91.44 88 ASN A CA 1
ATOM 698 C C . ASN A 1 88 ? -7.359 2.798 -5.015 1.00 91.44 88 ASN A C 1
ATOM 700 O O . ASN A 1 88 ? -7.383 3.673 -4.154 1.00 91.44 88 ASN A O 1
ATOM 704 N N . ILE A 1 89 ? -6.900 3.031 -6.238 1.00 90.31 89 ILE A N 1
ATOM 705 C CA . ILE A 1 89 ? -6.339 4.312 -6.671 1.00 90.31 89 ILE A CA 1
ATOM 706 C C . ILE A 1 89 ? -7.320 4.895 -7.676 1.00 90.31 89 ILE A C 1
ATOM 708 O O . ILE A 1 89 ? -7.531 4.324 -8.746 1.00 90.31 89 ILE A O 1
ATOM 712 N N . LYS A 1 90 ? -7.970 6.002 -7.315 1.00 86.56 90 LYS A N 1
ATOM 713 C CA . LYS A 1 90 ? -8.976 6.631 -8.176 1.00 86.56 90 LYS A CA 1
ATOM 714 C C . LYS A 1 90 ? -8.329 7.579 -9.181 1.00 86.56 90 LYS A C 1
ATOM 716 O O . LYS A 1 90 ? -7.195 8.021 -9.019 1.00 86.56 90 LYS A O 1
ATOM 721 N N . SER A 1 91 ? -9.086 7.934 -10.219 1.00 84.81 91 SER A N 1
ATOM 722 C CA . SER A 1 91 ? -8.646 8.857 -11.275 1.00 84.81 91 SER A CA 1
ATOM 723 C C . SER A 1 91 ? -8.308 10.265 -10.772 1.00 84.81 91 SER A C 1
ATOM 725 O O . SER A 1 91 ? -7.643 11.015 -11.476 1.00 84.81 91 SER A O 1
ATOM 727 N N . ASP A 1 92 ? -8.775 10.637 -9.577 1.00 84.69 92 ASP A N 1
ATOM 728 C CA . ASP A 1 92 ? -8.412 11.887 -8.903 1.00 84.69 92 ASP A CA 1
ATOM 729 C C . ASP A 1 92 ? -7.062 11.807 -8.162 1.00 84.69 92 ASP A C 1
ATOM 731 O O . ASP A 1 92 ? -6.690 12.751 -7.472 1.00 84.69 92 ASP A O 1
ATOM 735 N N . GLY A 1 93 ? -6.333 10.6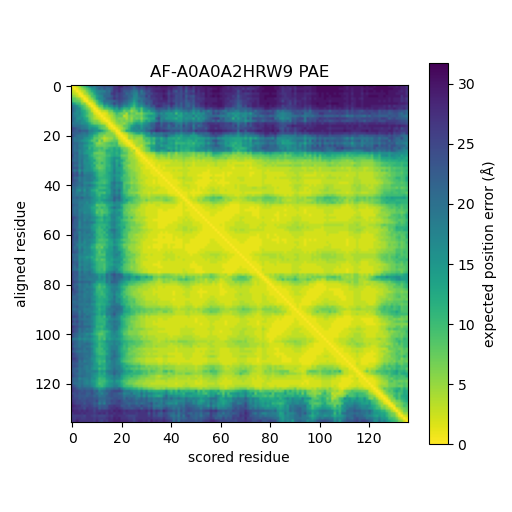91 -8.291 1.00 85.75 93 GLY A N 1
ATOM 736 C CA . GLY A 1 93 ? -5.030 10.463 -7.665 1.00 85.75 93 GLY A CA 1
ATOM 737 C C . GLY A 1 93 ? -5.102 10.111 -6.178 1.00 85.75 93 GLY A C 1
ATOM 738 O O . GLY A 1 93 ? -4.060 9.898 -5.549 1.00 85.75 93 GLY A O 1
ATOM 739 N N . LYS A 1 94 ? -6.309 10.033 -5.602 1.00 92.88 94 LYS A N 1
ATOM 740 C CA . LYS A 1 94 ? -6.493 9.648 -4.204 1.00 92.88 94 LYS A CA 1
ATOM 741 C C . LYS A 1 94 ? -6.416 8.139 -4.041 1.00 92.88 94 LYS A C 1
ATOM 743 O O . LYS A 1 94 ? -6.924 7.372 -4.864 1.00 92.88 94 LYS A O 1
ATOM 748 N N . ILE A 1 95 ? -5.830 7.728 -2.925 1.00 94.31 95 ILE A N 1
ATOM 749 C CA . ILE A 1 95 ? -5.665 6.320 -2.566 1.00 94.31 95 ILE A CA 1
ATOM 750 C C . ILE A 1 95 ? -6.741 5.986 -1.546 1.00 94.31 95 ILE A C 1
ATOM 752 O O . ILE A 1 95 ? -6.639 6.362 -0.386 1.00 94.31 95 ILE A O 1
ATOM 756 N N . TRP A 1 96 ? -7.793 5.324 -1.997 1.00 94.00 96 TRP A N 1
ATOM 757 C CA . TRP A 1 96 ? -8.925 4.913 -1.183 1.00 94.00 96 TRP A CA 1
ATOM 758 C C . TRP A 1 96 ? -8.639 3.594 -0.491 1.00 94.00 96 TRP A C 1
ATOM 760 O O . TRP A 1 96 ? -8.003 2.714 -1.071 1.00 94.00 96 TRP A O 1
ATOM 770 N N . PHE A 1 97 ? -9.146 3.456 0.726 1.00 93.44 97 PHE A N 1
ATOM 771 C CA . PHE A 1 97 ? -9.010 2.236 1.500 1.00 93.44 97 PHE A CA 1
ATOM 772 C C . PHE A 1 97 ? -10.223 1.990 2.390 1.00 93.44 97 PHE A C 1
ATOM 774 O O . PHE A 1 97 ? -10.942 2.919 2.780 1.00 93.44 97 PHE A O 1
ATOM 781 N N . ASP A 1 98 ? -10.386 0.726 2.753 1.00 93.12 98 ASP A N 1
ATOM 782 C CA . ASP A 1 98 ? -11.155 0.316 3.915 1.00 93.12 98 ASP A CA 1
ATOM 783 C C . ASP A 1 98 ? -10.313 -0.548 4.848 1.00 93.12 98 ASP A C 1
ATOM 785 O O . ASP A 1 98 ? -9.306 -1.140 4.444 1.00 93.12 98 ASP A O 1
ATOM 789 N N . GLY A 1 99 ? -10.713 -0.589 6.112 1.00 93.06 99 GLY A N 1
ATOM 790 C CA . GLY A 1 99 ? -9.957 -1.292 7.127 1.00 93.06 99 GLY A CA 1
ATOM 791 C C . GLY A 1 99 ? -10.626 -1.315 8.489 1.00 93.06 99 GLY A C 1
ATOM 792 O O . GLY A 1 99 ? -11.752 -0.847 8.662 1.00 93.06 99 GLY A O 1
ATOM 793 N N . LEU A 1 100 ? -9.900 -1.845 9.465 1.00 93.00 100 LEU A N 1
ATOM 794 C CA . LEU A 1 100 ? -10.274 -1.857 10.873 1.00 93.00 100 LEU A CA 1
ATOM 795 C C . LEU A 1 100 ? -9.359 -0.909 11.643 1.00 93.00 100 LEU A C 1
ATOM 797 O O . LEU A 1 100 ? -8.139 -1.056 11.606 1.00 93.00 100 LEU A O 1
ATOM 801 N N . ARG A 1 101 ? -9.955 0.038 12.366 1.00 93.69 101 ARG A N 1
ATOM 802 C CA . ARG A 1 101 ? -9.256 0.869 13.341 1.00 93.69 101 ARG A CA 1
ATOM 803 C C . ARG A 1 101 ? -9.276 0.187 14.707 1.00 93.69 101 ARG A C 1
ATOM 805 O O . ARG A 1 101 ? -10.347 -0.132 15.224 1.00 93.69 101 ARG A O 1
ATOM 812 N N . PHE A 1 102 ? -8.111 -0.022 15.311 1.00 92.69 102 PHE A N 1
ATOM 813 C CA . PHE A 1 102 ? -7.995 -0.781 16.557 1.00 92.69 102 PHE A CA 1
ATOM 814 C C . PHE A 1 102 ? -8.422 0.013 17.792 1.00 92.69 102 PHE A C 1
ATOM 816 O O . PHE A 1 102 ? -9.083 -0.544 18.669 1.00 92.69 102 PHE A O 1
ATOM 823 N N . SER A 1 103 ? -8.108 1.308 17.854 1.00 92.69 103 SER A N 1
ATOM 824 C CA . SER A 1 103 ? -8.372 2.166 19.018 1.00 92.69 103 SER A CA 1
ATOM 825 C C . SER A 1 103 ? -9.838 2.207 19.453 1.00 92.69 103 SER A C 1
ATOM 827 O O . SER A 1 103 ? -10.129 2.341 20.643 1.00 92.69 103 SER A O 1
ATOM 829 N N . ASN A 1 104 ? -10.766 2.071 18.508 1.00 89.50 104 ASN A N 1
ATOM 830 C CA . ASN A 1 104 ? -12.209 2.069 18.747 1.00 89.50 104 ASN A CA 1
ATOM 831 C C . ASN A 1 104 ? -12.925 0.836 18.165 1.00 89.50 104 ASN A C 1
ATOM 833 O O . ASN A 1 104 ? -14.146 0.742 18.288 1.00 89.50 104 ASN A O 1
ATOM 837 N N . ASN A 1 105 ? -12.181 -0.115 17.587 1.00 90.25 105 ASN A N 1
ATOM 838 C CA . ASN A 1 105 ? -12.695 -1.336 16.966 1.00 90.25 105 ASN A CA 1
ATOM 839 C C . ASN A 1 105 ? -13.792 -1.060 15.922 1.00 90.25 105 ASN A C 1
ATOM 841 O O . ASN A 1 105 ? -14.862 -1.680 15.940 1.00 90.25 105 ASN A O 1
ATOM 845 N N . THR A 1 106 ? -13.546 -0.097 15.035 1.00 90.56 106 THR A N 1
ATOM 846 C CA . THR A 1 106 ? -14.498 0.276 13.989 1.00 90.56 106 THR A CA 1
ATOM 847 C C . THR A 1 106 ? -13.956 0.036 12.595 1.00 90.56 106 THR A C 1
ATOM 849 O O . THR A 1 106 ? -12.769 0.181 12.307 1.00 90.56 106 THR A O 1
ATOM 852 N N . TYR A 1 107 ? -14.868 -0.328 11.706 1.00 91.50 107 TYR A N 1
ATOM 853 C CA . TYR A 1 107 ? -14.607 -0.361 10.286 1.00 91.50 107 TYR A CA 1
ATOM 854 C C . TYR A 1 107 ? -14.562 1.070 9.749 1.00 91.50 107 TYR A C 1
ATOM 856 O O . TYR A 1 107 ? -15.486 1.863 9.973 1.00 91.50 107 TYR A O 1
ATOM 864 N N . VAL A 1 108 ? -13.491 1.394 9.033 1.00 92.25 108 VAL A N 1
ATOM 865 C CA . VAL A 1 108 ? -13.245 2.726 8.486 1.00 92.2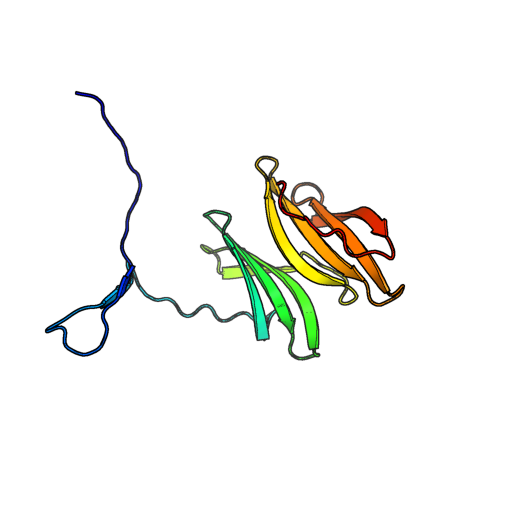5 108 VAL A CA 1
ATOM 866 C C . VAL A 1 108 ? -13.187 2.680 6.970 1.00 92.25 108 VAL A C 1
ATOM 868 O O . VAL A 1 108 ? -12.610 1.767 6.389 1.00 92.25 108 VAL A O 1
ATOM 871 N N . ILE A 1 109 ? -13.756 3.704 6.338 1.00 92.56 109 ILE A N 1
ATOM 872 C CA . ILE A 1 109 ? -13.528 4.015 4.925 1.00 92.56 109 ILE A CA 1
ATOM 873 C C . ILE A 1 109 ? -12.859 5.375 4.862 1.00 92.56 109 ILE A C 1
ATOM 875 O O . ILE A 1 109 ? -13.351 6.350 5.443 1.00 92.56 109 ILE A O 1
ATOM 879 N N . GLY A 1 110 ? -11.762 5.453 4.125 1.00 92.75 110 GLY A N 1
ATOM 880 C CA . GLY A 1 110 ? -11.026 6.689 3.957 1.00 92.75 110 GLY A CA 1
ATOM 881 C C . GLY A 1 110 ? -10.264 6.750 2.650 1.00 92.75 110 GLY A C 1
ATOM 882 O O . GLY A 1 110 ? -10.352 5.875 1.787 1.00 92.75 110 GLY A O 1
ATOM 883 N N . TYR A 1 111 ? -9.518 7.832 2.509 1.00 94.50 111 TYR A N 1
ATOM 884 C CA . TYR A 1 111 ? -8.545 7.984 1.449 1.00 94.50 111 TYR A CA 1
ATOM 885 C C . TYR A 1 111 ? -7.326 8.760 1.933 1.00 94.50 111 TYR A C 1
ATOM 887 O O . TYR A 1 111 ? -7.394 9.528 2.893 1.00 94.50 111 TYR A O 1
ATOM 895 N N . VAL A 1 112 ? -6.219 8.590 1.222 1.00 95.38 112 VAL A N 1
ATOM 896 C CA . VAL A 1 112 ? -5.034 9.438 1.316 1.00 95.38 112 VAL A CA 1
ATOM 897 C C . VAL A 1 112 ? -5.087 10.464 0.189 1.00 95.38 112 VAL A C 1
ATOM 899 O O . VAL A 1 112 ? -5.174 10.103 -0.991 1.00 95.38 112 VAL A O 1
ATOM 902 N N . ASP A 1 113 ? -5.055 11.743 0.552 1.00 93.06 113 ASP A N 1
ATOM 903 C CA . ASP A 1 113 ? -4.945 12.856 -0.385 1.00 93.06 113 ASP A CA 1
ATOM 904 C C . ASP A 1 113 ? -3.470 13.148 -0.681 1.00 93.06 113 ASP A C 1
ATOM 906 O O . ASP A 1 113 ? -2.784 13.867 0.049 1.00 93.06 113 ASP A O 1
ATOM 910 N N . THR A 1 114 ? -2.981 12.573 -1.777 1.00 86.06 114 THR A N 1
ATOM 911 C CA . THR A 1 114 ? -1.590 12.715 -2.230 1.00 86.06 114 THR A CA 1
ATOM 912 C C . THR A 1 114 ? -1.254 14.133 -2.697 1.00 86.06 114 THR A C 1
ATOM 914 O O . THR A 1 114 ? -0.084 14.510 -2.726 1.00 86.06 114 THR A O 1
ATOM 917 N N . SER A 1 115 ? -2.263 14.956 -3.007 1.00 86.62 115 SER A N 1
ATOM 918 C CA . SER A 1 115 ? -2.075 16.365 -3.370 1.00 86.62 115 SER A CA 1
ATOM 919 C C . SER A 1 115 ? -1.937 17.283 -2.152 1.00 86.62 115 SER A C 1
ATOM 921 O O . SER A 1 115 ? -1.395 18.383 -2.263 1.00 86.62 115 SER A O 1
ATOM 923 N N . ASN A 1 116 ? -2.381 16.821 -0.979 1.00 84.56 116 ASN A N 1
ATOM 924 C CA . ASN A 1 116 ? -2.379 17.581 0.264 1.00 84.56 116 ASN A CA 1
ATOM 925 C C . ASN A 1 116 ? -1.489 16.921 1.327 1.00 84.56 116 ASN A C 1
ATOM 927 O O . ASN A 1 116 ? -1.961 16.494 2.379 1.00 84.56 116 ASN A O 1
ATOM 931 N N . SER A 1 117 ? -0.185 16.830 1.047 1.00 84.69 117 SER A N 1
ATOM 932 C CA . SER A 1 117 ? 0.820 16.294 1.984 1.00 84.69 117 SER A CA 1
ATOM 933 C C . SER A 1 117 ? 0.486 14.893 2.524 1.00 84.69 117 SER A C 1
ATOM 935 O O . SER A 1 117 ? 0.762 14.599 3.685 1.00 84.69 117 SER A O 1
ATOM 937 N N . ASN A 1 118 ? -0.129 14.041 1.695 1.00 89.50 118 ASN A N 1
ATOM 938 C CA . ASN A 1 118 ? -0.580 12.694 2.063 1.00 89.50 118 ASN A CA 1
ATOM 939 C C . ASN A 1 118 ? -1.538 12.676 3.266 1.00 89.50 118 ASN A C 1
ATOM 941 O O . ASN A 1 118 ? -1.491 11.775 4.103 1.00 89.50 118 ASN A O 1
ATOM 945 N N . GLN A 1 119 ? -2.416 13.677 3.376 1.00 91.62 119 GLN A N 1
ATOM 946 C CA . GLN A 1 119 ? -3.403 13.722 4.449 1.00 91.62 119 GLN A CA 1
ATOM 947 C C . GLN A 1 119 ? -4.357 12.524 4.362 1.00 91.62 119 GLN A C 1
ATOM 949 O O . GLN A 1 119 ? -4.997 12.296 3.336 1.00 91.62 119 GLN A O 1
ATOM 954 N N . VAL A 1 120 ? -4.512 11.805 5.474 1.00 93.38 120 VAL A N 1
ATOM 955 C CA . VAL A 1 120 ? -5.516 10.746 5.615 1.00 93.38 120 VAL A CA 1
ATOM 956 C C . VAL A 1 120 ? -6.859 11.364 6.004 1.00 93.38 120 VAL A C 1
ATOM 958 O O . VAL A 1 120 ? -6.952 12.090 6.996 1.00 93.38 120 VAL A O 1
ATOM 961 N N . VAL A 1 121 ? -7.908 11.066 5.238 1.00 92.81 121 VAL A N 1
ATOM 962 C CA . VAL A 1 121 ? -9.278 11.539 5.473 1.00 92.81 121 VAL A CA 1
ATOM 963 C C . VAL A 1 121 ? -10.212 10.346 5.622 1.00 92.81 121 VAL A C 1
ATOM 965 O O . VAL A 1 121 ? -10.259 9.476 4.756 1.00 92.81 121 VAL A O 1
ATOM 968 N N . PHE A 1 122 ? -10.994 10.325 6.702 1.00 91.38 122 PHE A N 1
ATOM 969 C CA . PHE A 1 122 ? -12.020 9.311 6.946 1.00 91.38 122 PHE A CA 1
ATOM 970 C C . PHE A 1 122 ? -13.391 9.838 6.530 1.00 91.38 122 PHE A C 1
ATOM 972 O O . PHE A 1 122 ? -13.785 10.936 6.920 1.00 91.38 122 PHE A O 1
ATOM 979 N N . ILE A 1 123 ? -14.115 9.048 5.743 1.00 87.44 123 ILE A N 1
ATOM 980 C CA . ILE A 1 123 ? -15.463 9.375 5.259 1.00 87.44 123 ILE A CA 1
ATOM 981 C C . ILE A 1 123 ? -16.519 8.660 6.096 1.00 87.44 123 ILE A C 1
ATOM 983 O O . ILE A 1 123 ? -17.607 9.192 6.307 1.00 87.44 123 ILE A O 1
ATOM 987 N N . GLN A 1 124 ? -16.202 7.459 6.576 1.00 80.88 124 GLN A N 1
ATOM 988 C CA . GLN A 1 124 ? -17.115 6.666 7.381 1.00 80.88 124 GLN A CA 1
ATOM 989 C C . GLN A 1 124 ? -16.371 5.938 8.492 1.00 80.88 124 GLN A C 1
ATOM 991 O O . GLN A 1 124 ? -15.246 5.474 8.307 1.00 80.88 124 GLN A O 1
ATOM 996 N N . ASP A 1 125 ? -17.049 5.840 9.629 1.00 78.81 125 ASP A N 1
ATOM 997 C CA . ASP A 1 125 ? -16.609 5.148 10.828 1.00 78.81 125 ASP A CA 1
ATOM 998 C C . ASP A 1 125 ? -17.839 4.415 11.396 1.00 78.81 125 ASP A C 1
ATOM 1000 O O . ASP A 1 125 ? -18.852 5.044 11.716 1.00 78.81 125 ASP A O 1
ATOM 1004 N N . THR A 1 126 ? -17.828 3.082 11.381 1.00 73.31 126 THR A N 1
ATOM 1005 C CA . THR A 1 126 ? -18.988 2.252 11.749 1.00 73.31 126 THR A CA 1
ATOM 1006 C C . THR A 1 126 ? -18.553 0.968 12.448 1.00 73.31 126 THR A C 1
ATOM 1008 O O . THR A 1 126 ? -17.494 0.419 12.172 1.00 73.31 126 THR A O 1
ATOM 1011 N N . THR A 1 127 ? -19.378 0.444 13.352 1.00 71.19 127 THR A N 1
ATOM 1012 C CA . THR A 1 127 ? -19.113 -0.826 14.054 1.00 71.19 127 THR A CA 1
ATOM 1013 C C . THR A 1 127 ? -19.470 -2.064 13.229 1.00 71.19 127 THR A C 1
ATOM 1015 O O . THR A 1 127 ? -19.185 -3.185 13.646 1.00 71.19 127 THR A O 1
ATOM 1018 N N . VAL A 1 128 ? -20.098 -1.885 12.065 1.00 68.75 128 VAL A N 1
ATOM 1019 C CA . VAL A 1 128 ? -20.498 -2.978 11.171 1.00 68.75 128 VAL A CA 1
ATOM 1020 C C . VAL A 1 128 ? -19.590 -2.974 9.948 1.00 68.75 128 VAL A C 1
ATOM 1022 O O . VAL A 1 128 ? -19.507 -1.961 9.254 1.00 68.75 128 VAL A O 1
ATOM 1025 N N . LYS A 1 129 ? -18.943 -4.112 9.662 1.00 61.00 129 LYS A N 1
ATOM 1026 C CA . LYS A 1 129 ? -18.230 -4.318 8.397 1.00 61.00 129 LYS A CA 1
ATOM 1027 C C . LYS A 1 129 ? -19.232 -4.166 7.255 1.00 61.00 129 LYS A C 1
ATOM 1029 O O . LYS A 1 129 ? -20.217 -4.898 7.199 1.00 61.00 129 LYS A O 1
ATOM 1034 N N . LEU A 1 130 ? -19.002 -3.203 6.371 1.00 62.56 130 LEU A N 1
ATOM 1035 C CA . LEU A 1 130 ? -19.838 -3.038 5.188 1.00 62.56 130 LEU A CA 1
ATOM 1036 C C . LEU A 1 130 ? -19.505 -4.178 4.225 1.00 62.56 130 LEU A C 1
ATOM 1038 O O . LEU A 1 130 ? -18.336 -4.377 3.903 1.00 62.56 130 LEU A O 1
ATOM 1042 N N . GLU A 1 131 ? -20.514 -4.955 3.824 1.00 58.53 131 GLU A N 1
ATOM 1043 C CA . GLU A 1 131 ? -20.291 -6.181 3.044 1.00 58.53 131 GLU A CA 1
ATOM 1044 C C . GLU A 1 131 ? -19.659 -5.922 1.674 1.00 58.53 131 GLU A C 1
ATOM 1046 O O . GLU A 1 131 ? -18.982 -6.803 1.158 1.00 58.53 131 GLU A O 1
ATOM 1051 N N . ASP A 1 132 ? -19.766 -4.707 1.136 1.00 52.56 132 ASP A N 1
ATOM 1052 C CA . ASP A 1 132 ? -19.251 -4.398 -0.189 1.00 52.56 132 ASP A CA 1
ATOM 1053 C C . ASP A 1 132 ? -18.473 -3.081 -0.215 1.00 52.56 132 ASP A C 1
ATOM 1055 O O . ASP A 1 132 ? -19.018 -2.001 -0.440 1.00 52.56 132 ASP A O 1
ATOM 1059 N N . PHE A 1 133 ? -17.147 -3.191 -0.127 1.00 55.75 133 PHE A N 1
ATOM 1060 C CA . PHE A 1 133 ? -16.237 -2.258 -0.800 1.00 55.75 133 PHE A CA 1
ATOM 1061 C C . PHE A 1 133 ? -16.082 -2.645 -2.289 1.00 55.75 133 PHE A C 1
ATOM 1063 O O . PHE A 1 133 ? -14.998 -2.574 -2.859 1.00 55.75 133 PHE A O 1
ATOM 1070 N N . GLN A 1 134 ? -17.162 -3.124 -2.927 1.00 52.59 134 GLN A N 1
ATOM 1071 C CA . GLN A 1 134 ? -17.159 -3.596 -4.322 1.00 52.59 134 GLN A CA 1
ATOM 1072 C C . GLN A 1 134 ? -17.484 -2.508 -5.349 1.00 52.59 134 GLN A C 1
ATOM 1074 O O . GLN A 1 134 ? -17.477 -2.767 -6.550 1.00 52.59 134 GLN A O 1
ATOM 1079 N N . THR A 1 135 ? -17.754 -1.281 -4.911 1.00 47.16 135 THR A N 1
ATOM 1080 C CA . THR A 1 135 ? -18.109 -0.178 -5.808 1.00 47.16 135 THR A CA 1
ATOM 1081 C C . THR A 1 135 ? -17.109 0.961 -5.721 1.00 47.16 135 THR A C 1
ATOM 1083 O O . THR A 1 135 ? -17.467 2.020 -5.215 1.00 47.16 135 THR A O 1
ATOM 1086 N N . PHE A 1 136 ? -15.891 0.763 -6.235 1.00 51.88 136 PHE A N 1
ATOM 1087 C CA . PHE A 1 136 ? -15.017 1.845 -6.708 1.00 51.88 136 PHE A CA 1
ATOM 1088 C C . PHE A 1 136 ? -14.180 1.388 -7.898 1.00 51.88 136 PHE A C 1
ATOM 1090 O O . PHE A 1 136 ? -13.484 0.358 -7.762 1.00 51.88 136 PHE A O 1
#

Secondary structure (DSSP, 8-state):
-----------EEE--TT-S--EEESS-------SS-SEEEEEEE-SSEEEEEEE-TTS-EEEEEEETTT--EEES---SSEEEEEEEE-TTS-EEEEEEETTTTEEEEEEEETTTTTEEEEEEEESS--S-----

pLDDT: mean 80.07, std 18.65, range [29.47, 96.31]

Radius of gyration: 18.25 Å; Cα contacts (8 Å, |Δi|>4): 247; chains: 1; bounding box: 34×50×60 Å

Mean predicted aligned error: 9.96 Å

Sequence (136 aa):
MTDIQSTNSSVLALVGVYARQIWSYYPNVEYIDFTMVEDVRLFKTDGSSLIVHGLNTLTQNKLVKYDLISSAETDLLPSDDIEIYHVNIKSDGKIWFDGLRFSNNTYVIGYVDTSNSNQVVFIQDTTVKLEDFQTF

Foldseek 3Di:
DDDDPDPDDDDFADDDDPDPDDTDDPPDDDDQDDPAADAWDDWDDPPQWIFTWHADPVRFTFTWTQGPPPRDIDTLDPHSQWDWDDWDQDPQRKIWTWTAGNVVRWIWTWIQDPVPVSDIDTPDTGNDDDPDPPPD